Protein AF-A0A384J014-F1 (afdb_monomer_lite)

Sequence (55 aa):
MNLRLPDDVHSLAVDAATADDRSLNSWLIAVVRRAAKSARTNSEDPGPQSRSEQS

Secondary structure (DSSP, 8-state):
------HHHHHHHHHHHHHTTS-HHHHHHHHHHHHHHHHHHHH------------

Radius of gyration: 19.3 Å; chains: 1; bounding box: 64×19×22 Å

pLDDT: mean 83.28, std 16.1, range [52.66, 98.0]

Foldseek 3Di:
DDDDDDPVVVVVLCVVQVVVVHDSVVSVVVVVVVVVVVVVVVVPPVDDPPPPPDD

Structure (mmCIF, N/CA/C/O backbone):
data_AF-A0A384J014-F1
#
_entry.id   AF-A0A384J014-F1
#
loop_
_atom_site.group_PDB
_atom_site.id
_atom_site.type_symbol
_atom_site.label_atom_id
_atom_site.label_alt_id
_atom_site.label_comp_id
_atom_site.label_asym_id
_atom_site.label_entity_id
_atom_site.label_seq_id
_atom_site.pdbx_PDB_ins_code
_atom_site.Cartn_x
_atom_site.Cartn_y
_atom_site.Cartn_z
_atom_site.occupancy
_atom_site.B_iso_or_equiv
_atom_site.auth_seq_id
_atom_site.auth_comp_id
_atom_site.auth_asym_id
_atom_site.auth_atom_id
_atom_site.pdbx_PDB_model_num
ATOM 1 N N . MET A 1 1 ? -4.521 13.293 -9.689 1.00 64.06 1 MET A N 1
ATOM 2 C CA . MET A 1 1 ? -4.018 12.167 -10.509 1.00 64.06 1 MET A CA 1
ATOM 3 C C . MET A 1 1 ? -5.121 11.127 -10.571 1.00 64.06 1 MET A C 1
ATOM 5 O O . MET A 1 1 ? -5.684 10.846 -9.524 1.00 64.06 1 MET A O 1
ATOM 9 N N . ASN A 1 2 ? -5.466 10.613 -11.753 1.00 76.44 2 ASN A N 1
ATOM 10 C CA . ASN A 1 2 ? -6.510 9.594 -11.896 1.00 76.44 2 ASN A CA 1
ATOM 11 C C . ASN A 1 2 ? -5.836 8.236 -12.125 1.00 76.44 2 ASN A C 1
ATOM 13 O O . ASN A 1 2 ? -5.530 7.874 -13.258 1.00 76.44 2 ASN A O 1
ATOM 17 N N . LEU A 1 3 ? -5.513 7.542 -11.034 1.00 80.44 3 LEU A N 1
ATOM 18 C CA . LEU A 1 3 ? -4.959 6.193 -11.078 1.00 80.44 3 LEU A CA 1
ATOM 19 C C . LEU A 1 3 ? -6.123 5.204 -11.029 1.00 80.44 3 LEU A C 1
ATOM 21 O O . LEU A 1 3 ? -6.947 5.281 -10.121 1.00 80.44 3 LEU A O 1
ATOM 25 N N . ARG A 1 4 ? -6.195 4.291 -11.998 1.00 88.38 4 A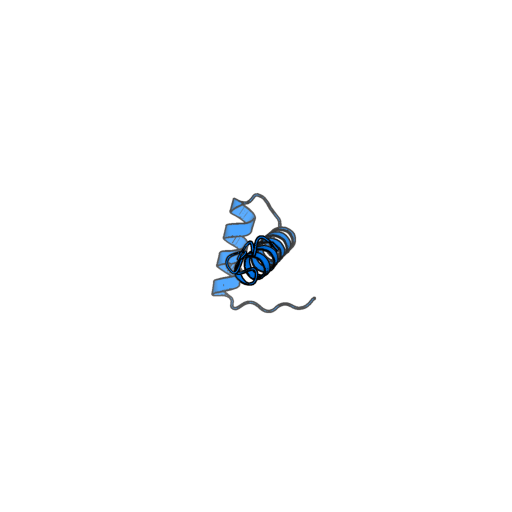RG A N 1
ATOM 26 C CA . ARG A 1 4 ? -7.170 3.200 -11.976 1.00 88.38 4 ARG A CA 1
ATOM 27 C C . ARG A 1 4 ? -6.465 1.911 -11.606 1.00 88.38 4 ARG A C 1
ATOM 29 O O . ARG A 1 4 ? -5.531 1.499 -12.288 1.00 88.38 4 ARG A O 1
ATOM 36 N N . LEU A 1 5 ? -6.920 1.321 -10.514 1.00 87.81 5 LEU A N 1
ATOM 37 C CA . LEU A 1 5 ? -6.503 0.009 -10.055 1.00 87.81 5 LEU A CA 1
ATOM 38 C C . LEU A 1 5 ? -7.621 -0.981 -10.408 1.00 87.81 5 LEU A C 1
ATOM 40 O O . LEU A 1 5 ? -8.789 -0.596 -10.329 1.00 87.81 5 LEU A O 1
ATOM 44 N N . PRO A 1 6 ? -7.286 -2.220 -10.795 1.00 95.81 6 PRO A N 1
ATOM 45 C CA . PRO A 1 6 ? -8.236 -3.328 -10.750 1.00 95.81 6 PRO A CA 1
ATOM 46 C C . PRO A 1 6 ? -8.890 -3.432 -9.361 1.00 95.81 6 PRO A C 1
ATOM 48 O O . PRO A 1 6 ? -8.239 -3.124 -8.360 1.00 95.81 6 PRO A O 1
ATOM 51 N N . ASP A 1 7 ? -10.161 -3.835 -9.291 1.00 94.12 7 ASP A N 1
ATOM 52 C CA . ASP A 1 7 ? -10.937 -3.812 -8.038 1.00 94.12 7 ASP A CA 1
ATOM 53 C C . ASP A 1 7 ? -10.334 -4.712 -6.946 1.00 94.12 7 ASP A C 1
ATOM 55 O O . ASP A 1 7 ? -10.301 -4.341 -5.771 1.00 94.12 7 ASP A O 1
ATOM 59 N N . ASP A 1 8 ? -9.791 -5.862 -7.338 1.00 95.62 8 ASP A N 1
ATOM 60 C CA . ASP A 1 8 ? -9.079 -6.793 -6.462 1.00 95.62 8 ASP A CA 1
ATOM 61 C C . ASP A 1 8 ? -7.820 -6.150 -5.862 1.00 95.62 8 ASP A C 1
ATOM 63 O O . ASP A 1 8 ? -7.605 -6.187 -4.648 1.00 95.62 8 ASP A O 1
ATOM 67 N N . VAL A 1 9 ? -7.027 -5.472 -6.694 1.00 95.12 9 VAL A N 1
ATOM 68 C CA . VAL A 1 9 ? -5.826 -4.749 -6.257 1.00 95.12 9 VAL A CA 1
ATOM 69 C C . VAL A 1 9 ? -6.193 -3.557 -5.375 1.00 95.12 9 VAL A C 1
ATOM 71 O O . VAL A 1 9 ? -5.503 -3.283 -4.393 1.00 95.12 9 VAL A O 1
ATOM 74 N N . HIS A 1 10 ? -7.275 -2.849 -5.700 1.00 94.75 10 HIS A N 1
ATOM 75 C CA . HIS A 1 10 ? -7.762 -1.739 -4.889 1.00 94.75 10 HIS A CA 1
ATOM 76 C C . HIS A 1 10 ? -8.163 -2.212 -3.488 1.00 94.75 10 HIS A C 1
ATOM 78 O O . HIS A 1 10 ? -7.752 -1.591 -2.509 1.00 94.75 10 HIS A O 1
ATOM 84 N N . SER A 1 11 ? -8.899 -3.324 -3.376 1.00 96.19 11 SER A N 1
ATOM 85 C CA . SER A 1 11 ? -9.289 -3.890 -2.077 1.00 96.19 11 SER A CA 1
ATOM 86 C C . SER A 1 11 ? -8.066 -4.250 -1.232 1.00 96.19 11 SER A C 1
ATOM 88 O O . SER A 1 11 ? -7.963 -3.817 -0.087 1.00 96.19 11 SER A O 1
ATOM 90 N N . LEU A 1 12 ? -7.089 -4.947 -1.823 1.00 96.62 12 LEU A N 1
ATOM 91 C CA . LEU A 1 12 ? -5.845 -5.303 -1.133 1.00 96.62 12 LEU A CA 1
ATOM 92 C C . LEU A 1 12 ? -5.059 -4.067 -0.675 1.00 96.6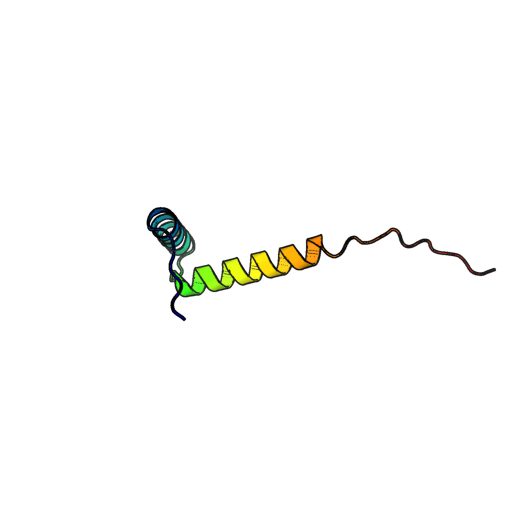2 12 LEU A C 1
ATOM 94 O O . LEU A 1 12 ? -4.487 -4.057 0.414 1.00 96.62 12 LEU A O 1
ATOM 98 N N . ALA A 1 13 ? -5.027 -3.017 -1.497 1.00 95.00 13 ALA A N 1
ATOM 99 C CA . ALA A 1 13 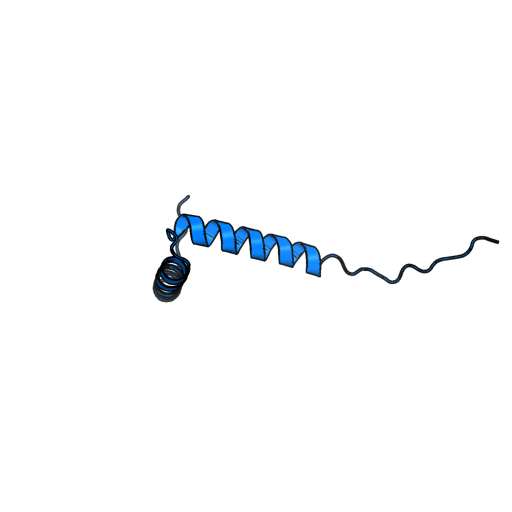? -4.344 -1.775 -1.162 1.00 95.00 13 ALA A CA 1
ATOM 100 C C . ALA A 1 13 ? -5.037 -1.018 -0.017 1.00 95.00 13 ALA A C 1
ATOM 102 O O . ALA A 1 13 ? -4.353 -0.428 0.819 1.00 95.00 13 ALA A O 1
ATOM 103 N N . VAL A 1 14 ? -6.374 -1.038 0.038 1.00 96.50 14 VAL A N 1
ATOM 104 C CA . VAL A 1 14 ? -7.145 -0.452 1.146 1.00 96.50 14 VAL A CA 1
ATOM 105 C C . VAL A 1 14 ? -6.839 -1.184 2.449 1.00 96.50 14 VAL A C 1
ATOM 107 O O . VAL A 1 14 ? -6.455 -0.533 3.420 1.00 96.50 14 VAL A O 1
ATOM 110 N N . ASP A 1 15 ? -6.918 -2.515 2.454 1.00 97.88 15 ASP A N 1
ATOM 111 C CA . ASP A 1 15 ? -6.667 -3.322 3.654 1.00 97.88 15 ASP A CA 1
ATOM 112 C C . ASP A 1 15 ? -5.235 -3.129 4.176 1.00 97.88 15 ASP A C 1
ATOM 114 O O . ASP A 1 15 ? -5.018 -2.928 5.374 1.00 97.88 15 ASP A O 1
ATOM 118 N N . ALA A 1 16 ? -4.250 -3.113 3.272 1.00 97.38 16 ALA A N 1
ATOM 119 C CA . ALA A 1 16 ? -2.854 -2.873 3.626 1.00 97.38 16 ALA A CA 1
ATOM 120 C C . ALA A 1 16 ? -2.620 -1.457 4.181 1.00 97.38 16 ALA A C 1
ATOM 122 O O . ALA A 1 16 ? -1.860 -1.289 5.133 1.00 97.38 16 ALA A O 1
ATOM 123 N N . ALA A 1 17 ? -3.285 -0.441 3.625 1.00 97.25 17 ALA A N 1
ATOM 124 C CA . ALA A 1 17 ? -3.191 0.925 4.131 1.00 97.25 17 ALA A CA 1
ATOM 125 C C . ALA A 1 17 ? -3.797 1.062 5.536 1.00 97.25 17 ALA A C 1
ATOM 127 O O . ALA A 1 17 ? -3.205 1.722 6.393 1.00 97.25 17 ALA A O 1
ATOM 128 N N . THR A 1 18 ? -4.933 0.406 5.788 1.00 97.69 18 THR A N 1
ATOM 129 C CA . THR A 1 18 ? -5.559 0.356 7.116 1.00 97.69 18 THR A CA 1
ATOM 130 C C . THR A 1 18 ? -4.677 -0.369 8.128 1.00 97.69 18 THR A C 1
ATOM 132 O O . THR A 1 18 ? -4.525 0.120 9.245 1.00 97.69 18 THR A O 1
ATOM 135 N N . ALA A 1 19 ? -4.047 -1.483 7.745 1.00 98.00 19 ALA A N 1
ATOM 136 C CA . ALA A 1 19 ? -3.105 -2.196 8.611 1.00 98.00 19 ALA A CA 1
ATOM 137 C C . ALA A 1 19 ? -1.883 -1.338 9.001 1.00 98.00 19 ALA A C 1
ATOM 139 O O . ALA A 1 19 ? -1.364 -1.479 10.106 1.00 98.00 19 ALA A O 1
ATOM 140 N N . ASP A 1 20 ? -1.463 -0.424 8.122 1.00 95.88 20 ASP A N 1
ATOM 141 C CA . ASP A 1 20 ? -0.379 0.540 8.359 1.00 95.88 20 ASP A CA 1
ATOM 142 C C . ASP A 1 20 ? -0.833 1.833 9.078 1.00 95.88 20 ASP A C 1
ATOM 144 O O . ASP A 1 20 ? -0.022 2.753 9.229 1.00 95.88 20 ASP A O 1
ATOM 148 N N . ASP A 1 21 ? -2.102 1.930 9.498 1.00 97.25 21 ASP A N 1
ATOM 149 C CA . ASP A 1 21 ? -2.733 3.118 10.106 1.00 97.25 21 ASP A CA 1
ATOM 150 C C . ASP A 1 21 ? -2.582 4.389 9.245 1.00 97.25 21 ASP A C 1
ATOM 152 O O . ASP A 1 21 ? -2.258 5.489 9.703 1.00 97.25 21 ASP A O 1
ATOM 156 N N . ARG A 1 22 ? -2.755 4.235 7.927 1.00 95.56 22 ARG A N 1
ATOM 157 C CA . ARG A 1 22 ? -2.584 5.313 6.945 1.00 95.56 22 ARG A CA 1
ATOM 158 C C . ARG A 1 22 ? -3.765 5.400 5.995 1.00 95.56 22 ARG A C 1
ATOM 160 O O . ARG A 1 22 ? -4.448 4.429 5.695 1.00 95.56 22 ARG A O 1
ATOM 167 N N . SER A 1 23 ? -3.954 6.588 5.422 1.00 96.62 23 SER A N 1
ATOM 168 C CA . SER A 1 23 ? -4.823 6.725 4.254 1.00 96.62 23 SER A CA 1
ATOM 169 C C . SER A 1 23 ? -4.212 6.021 3.041 1.00 96.62 23 SER A C 1
ATOM 171 O O . SER A 1 23 ? -2.991 6.044 2.854 1.00 96.62 23 SER A O 1
ATOM 173 N N . LEU A 1 24 ? -5.064 5.477 2.166 1.00 94.44 24 LEU A N 1
ATOM 174 C CA . LEU A 1 24 ? -4.651 4.786 0.939 1.00 94.44 24 LEU A CA 1
ATOM 175 C C . LEU A 1 24 ? -3.655 5.605 0.104 1.00 94.44 24 LEU A C 1
ATOM 177 O O . LEU A 1 24 ? -2.648 5.080 -0.361 1.00 94.44 24 LEU A O 1
ATOM 181 N N . ASN A 1 25 ? -3.898 6.909 -0.055 1.00 93.88 25 ASN A N 1
ATOM 182 C CA . ASN A 1 25 ? -3.020 7.777 -0.841 1.00 93.88 25 ASN A CA 1
ATOM 183 C C . ASN A 1 25 ? -1.630 7.931 -0.196 1.00 93.88 25 ASN A C 1
ATOM 185 O O . ASN A 1 25 ? -0.609 7.827 -0.874 1.00 93.88 25 ASN A O 1
ATOM 189 N N . SER A 1 26 ? -1.578 8.143 1.124 1.00 95.69 26 SER A N 1
ATOM 190 C CA . SER A 1 26 ? -0.309 8.260 1.857 1.00 95.69 26 SER A CA 1
ATOM 191 C C . SER A 1 26 ? 0.476 6.946 1.828 1.00 95.69 26 SER A C 1
ATOM 193 O O . SER A 1 26 ? 1.687 6.933 1.587 1.00 95.69 26 SER A O 1
ATOM 195 N N . TRP A 1 27 ? -0.233 5.830 2.002 1.00 96.62 27 TRP A N 1
ATOM 196 C CA . TRP A 1 27 ? 0.327 4.491 1.903 1.00 96.62 27 TRP A CA 1
ATOM 197 C C . TRP A 1 27 ? 0.915 4.218 0.510 1.00 96.62 27 TRP A C 1
ATOM 199 O O . TRP A 1 27 ? 2.090 3.858 0.398 1.00 96.62 27 TRP A O 1
ATOM 209 N N . LEU A 1 28 ? 0.166 4.509 -0.559 1.00 95.38 28 LEU A N 1
AT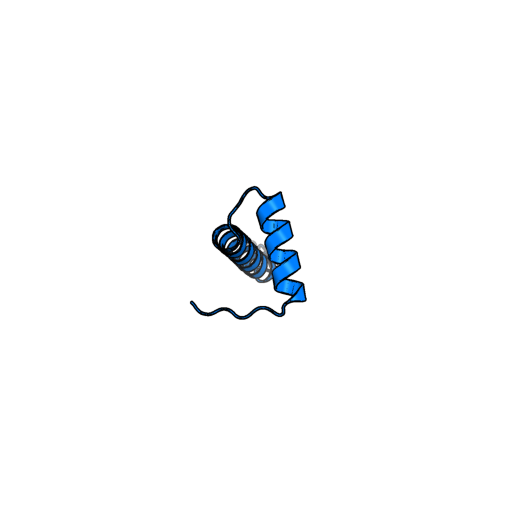OM 210 C CA . LEU A 1 28 ? 0.610 4.299 -1.939 1.00 95.38 28 LEU A CA 1
ATOM 211 C C . LEU A 1 28 ? 1.883 5.093 -2.264 1.00 95.38 28 LEU A C 1
ATOM 213 O O . LEU A 1 28 ? 2.816 4.559 -2.866 1.00 95.38 28 LEU A O 1
ATOM 217 N N . ILE A 1 29 ? 1.967 6.353 -1.827 1.00 95.25 29 ILE A N 1
ATOM 218 C CA . ILE A 1 29 ? 3.165 7.184 -2.023 1.00 95.25 29 ILE A CA 1
ATOM 219 C C . ILE A 1 29 ? 4.389 6.549 -1.347 1.00 95.25 29 ILE A C 1
ATOM 221 O O . ILE A 1 29 ? 5.480 6.538 -1.929 1.00 95.25 29 ILE A O 1
ATOM 225 N N . ALA A 1 30 ? 4.231 6.011 -0.134 1.00 95.94 30 ALA A N 1
ATOM 226 C CA . ALA A 1 30 ? 5.318 5.356 0.589 1.00 95.94 30 ALA A CA 1
ATOM 227 C C . ALA A 1 30 ? 5.795 4.085 -0.132 1.00 95.94 30 ALA A C 1
ATOM 229 O O . ALA A 1 30 ? 7.004 3.902 -0.318 1.00 95.94 30 ALA A O 1
ATOM 230 N N . VAL A 1 31 ? 4.857 3.252 -0.594 1.00 94.62 31 VAL A N 1
ATOM 231 C CA . VAL A 1 31 ? 5.148 2.035 -1.368 1.00 94.62 31 VAL A CA 1
ATOM 232 C C . VAL A 1 31 ? 5.900 2.374 -2.655 1.00 94.62 31 VAL A C 1
ATOM 234 O O . VAL A 1 31 ? 6.965 1.808 -2.905 1.00 94.62 31 VAL A O 1
ATOM 237 N N . VAL A 1 32 ? 5.418 3.351 -3.430 1.00 94.31 32 VAL A N 1
ATOM 238 C CA . VAL A 1 32 ? 6.060 3.777 -4.686 1.00 94.31 32 VAL A CA 1
ATOM 239 C C . VAL A 1 32 ? 7.476 4.297 -4.438 1.00 94.31 32 VAL A C 1
ATOM 241 O O . VAL A 1 32 ? 8.404 3.924 -5.156 1.00 94.31 32 VAL A O 1
ATOM 244 N N . ARG A 1 33 ? 7.690 5.108 -3.392 1.00 95.06 33 ARG A N 1
ATOM 245 C CA . ARG A 1 33 ? 9.036 5.589 -3.031 1.00 95.06 33 ARG A CA 1
ATOM 246 C C . ARG A 1 33 ? 9.978 4.447 -2.666 1.00 95.06 33 ARG A C 1
ATOM 248 O O . ARG A 1 33 ? 11.139 4.468 -3.077 1.00 95.06 33 ARG A O 1
ATOM 255 N N . ARG A 1 34 ? 9.496 3.462 -1.904 1.00 92.62 34 ARG A N 1
ATOM 256 C CA . ARG A 1 34 ? 10.285 2.285 -1.522 1.00 92.62 34 ARG A CA 1
ATOM 257 C C . ARG A 1 34 ? 10.662 1.460 -2.750 1.00 92.62 34 ARG A C 1
ATOM 259 O O . ARG A 1 34 ? 11.841 1.167 -2.923 1.00 92.62 34 ARG A O 1
ATOM 266 N N . ALA A 1 35 ? 9.696 1.156 -3.613 1.00 93.69 35 ALA A N 1
ATOM 267 C CA . ALA A 1 35 ? 9.926 0.403 -4.843 1.00 93.69 35 ALA A CA 1
ATOM 268 C C . ALA A 1 35 ? 10.925 1.116 -5.770 1.00 93.69 35 ALA A C 1
ATOM 270 O O . ALA A 1 35 ? 11.880 0.500 -6.237 1.00 93.69 35 ALA A O 1
ATOM 271 N N . ALA A 1 36 ? 10.774 2.432 -5.961 1.00 93.44 36 ALA A N 1
ATOM 272 C CA . ALA A 1 36 ? 11.697 3.230 -6.768 1.00 93.44 36 ALA A CA 1
ATOM 273 C C . ALA A 1 36 ? 13.120 3.260 -6.184 1.00 93.44 36 ALA A C 1
ATOM 275 O O . ALA A 1 36 ? 14.096 3.220 -6.932 1.00 93.44 36 ALA A O 1
ATOM 276 N N . LYS A 1 37 ? 13.256 3.308 -4.851 1.00 91.25 37 LYS A N 1
ATOM 277 C CA . LYS A 1 37 ? 14.563 3.225 -4.187 1.00 91.25 37 LYS A CA 1
ATOM 278 C C . LYS A 1 37 ? 15.216 1.864 -4.438 1.00 91.25 37 LYS A C 1
ATOM 280 O O . LYS A 1 37 ? 16.357 1.843 -4.877 1.00 91.25 37 LYS A O 1
ATOM 285 N N . SER A 1 38 ? 14.495 0.764 -4.221 1.00 82.44 38 SER A N 1
ATOM 286 C CA . SER A 1 38 ? 14.998 -0.601 -4.448 1.00 82.44 38 SER A CA 1
ATOM 287 C C . SER A 1 38 ? 15.339 -0.888 -5.914 1.00 82.44 38 SER A C 1
ATOM 289 O O . SER A 1 38 ? 16.309 -1.583 -6.195 1.00 82.44 38 SER A O 1
ATOM 291 N N . ALA A 1 39 ? 14.592 -0.321 -6.862 1.00 80.88 39 ALA A N 1
ATOM 292 C CA . ALA A 1 39 ? 14.920 -0.438 -8.281 1.00 80.88 39 ALA A CA 1
ATOM 293 C C . ALA A 1 39 ? 16.286 0.190 -8.605 1.00 80.88 39 ALA A C 1
ATOM 295 O O . ALA A 1 39 ? 17.062 -0.387 -9.364 1.00 80.88 39 ALA A O 1
ATOM 296 N N . ARG A 1 40 ? 16.614 1.334 -7.985 1.00 74.88 40 ARG A N 1
ATOM 297 C CA . ARG A 1 40 ? 17.945 1.941 -8.126 1.00 74.88 40 ARG A CA 1
ATOM 298 C C . ARG A 1 40 ? 19.039 1.095 -7.482 1.00 74.88 40 ARG A C 1
ATOM 300 O O . ARG A 1 40 ? 20.037 0.842 -8.140 1.00 74.88 40 ARG A O 1
ATOM 307 N N . THR A 1 41 ? 18.811 0.558 -6.280 1.00 67.81 41 THR A N 1
ATOM 308 C CA . THR A 1 41 ? 19.827 -0.274 -5.609 1.00 67.81 41 THR A CA 1
ATOM 309 C C . THR A 1 41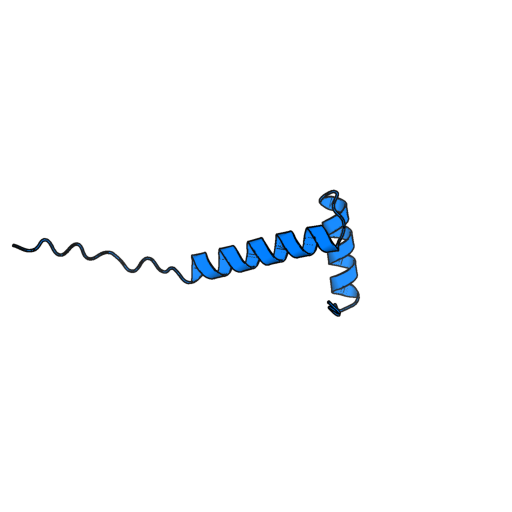 ? 20.159 -1.552 -6.374 1.00 67.81 41 THR A C 1
ATOM 311 O O . THR A 1 41 ? 21.296 -1.986 -6.344 1.00 67.81 41 THR A O 1
ATOM 314 N N . ASN A 1 42 ? 19.186 -2.155 -7.062 1.00 62.22 42 ASN A N 1
ATOM 315 C CA . ASN A 1 42 ? 19.426 -3.345 -7.888 1.00 62.22 42 ASN A CA 1
ATOM 316 C C . ASN A 1 42 ? 20.085 -3.021 -9.238 1.00 62.22 42 ASN A C 1
ATOM 318 O O . ASN A 1 42 ? 20.581 -3.923 -9.902 1.00 62.22 42 ASN A O 1
ATOM 322 N N . SER A 1 43 ? 20.052 -1.754 -9.662 1.00 59.28 43 SER A N 1
ATOM 323 C CA . SER A 1 43 ? 20.727 -1.287 -10.881 1.00 59.28 43 SER A CA 1
ATOM 324 C C . SER A 1 43 ? 22.186 -0.899 -10.616 1.00 59.28 43 SER A C 1
ATOM 326 O O . SER A 1 43 ? 22.988 -0.843 -11.543 1.00 59.28 43 SER A O 1
ATOM 328 N N . GLU A 1 44 ? 22.535 -0.637 -9.356 1.00 60.00 44 GLU A N 1
ATOM 329 C CA . GLU A 1 44 ? 23.911 -0.529 -8.878 1.00 60.00 44 GLU A CA 1
ATOM 330 C C . GLU A 1 44 ? 24.451 -1.945 -8.635 1.00 60.00 44 GLU A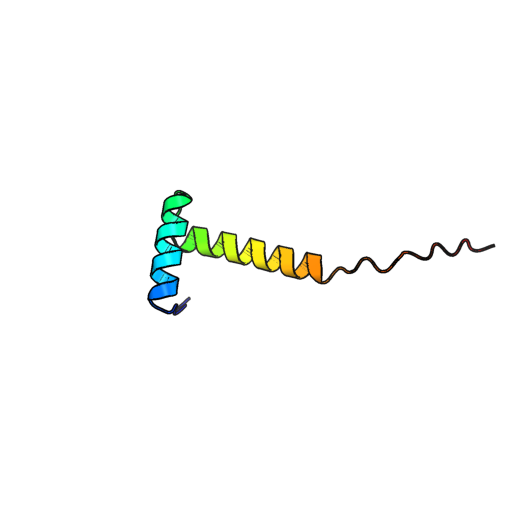 C 1
ATOM 332 O O . GLU A 1 44 ? 24.516 -2.412 -7.505 1.00 60.00 44 GLU A O 1
ATOM 337 N N . ASP A 1 45 ? 24.816 -2.647 -9.710 1.00 55.56 45 ASP A N 1
ATOM 338 C CA . ASP A 1 45 ? 25.801 -3.728 -9.627 1.00 55.56 45 ASP A CA 1
ATOM 339 C C . ASP A 1 45 ? 27.141 -3.076 -9.243 1.00 55.56 45 ASP A C 1
ATOM 341 O O . ASP A 1 45 ? 27.679 -2.289 -10.034 1.00 55.56 45 ASP A O 1
ATOM 345 N N . PRO A 1 46 ? 27.691 -3.302 -8.034 1.00 61.19 46 PRO A N 1
ATOM 346 C CA . PRO A 1 46 ? 29.042 -2.874 -7.739 1.00 61.19 46 PRO A CA 1
ATOM 347 C C . PRO A 1 46 ? 29.977 -3.848 -8.458 1.00 61.19 46 PRO A C 1
ATOM 349 O O . PRO A 1 46 ? 30.483 -4.796 -7.856 1.00 61.19 46 PRO A O 1
ATOM 352 N N . GLY A 1 47 ? 30.188 -3.624 -9.757 1.00 56.00 47 GLY A N 1
ATOM 353 C CA . GLY A 1 47 ? 31.209 -4.331 -10.520 1.00 56.00 47 GLY A CA 1
ATOM 354 C C . GLY A 1 47 ? 32.523 -4.295 -9.728 1.00 56.00 47 GLY A C 1
ATOM 355 O O . GLY A 1 47 ? 32.857 -3.244 -9.163 1.00 56.00 47 GLY A O 1
ATOM 356 N N . PRO A 1 48 ? 33.239 -5.428 -9.597 1.00 61.06 48 PRO A N 1
ATOM 357 C CA . PRO A 1 48 ? 34.358 -5.530 -8.678 1.00 61.06 48 PRO A CA 1
ATOM 358 C C . PRO A 1 48 ? 35.369 -4.440 -9.007 1.00 61.06 48 PRO A C 1
ATOM 360 O O . PRO A 1 48 ? 35.861 -4.344 -10.133 1.00 61.06 48 PRO A O 1
ATOM 363 N N . GLN A 1 49 ? 35.656 -3.599 -8.013 1.00 61.94 49 GLN A N 1
ATOM 364 C CA . GLN A 1 49 ? 36.731 -2.628 -8.094 1.00 61.94 49 GLN A CA 1
ATOM 365 C C . GLN A 1 49 ? 38.039 -3.405 -8.218 1.00 61.94 49 GLN A C 1
ATOM 367 O O . GLN A 1 49 ? 38.648 -3.794 -7.220 1.00 61.94 49 GLN A O 1
ATOM 372 N N . SER A 1 50 ? 38.468 -3.645 -9.455 1.00 54.16 50 SER A N 1
ATOM 373 C CA . SER A 1 50 ? 39.849 -3.982 -9.758 1.00 54.16 50 SER A CA 1
ATOM 374 C C . SER A 1 50 ? 40.684 -2.773 -9.373 1.00 54.16 50 SER A C 1
ATOM 376 O O . SER A 1 50 ? 40.880 -1.836 -10.145 1.00 54.16 50 SER A O 1
ATOM 378 N N . ARG A 1 51 ? 41.128 -2.790 -8.118 1.00 58.53 51 ARG A N 1
ATOM 379 C CA . ARG A 1 51 ? 42.234 -2.002 -7.605 1.00 58.53 51 ARG A CA 1
ATOM 380 C C . ARG A 1 51 ? 43.464 -2.376 -8.426 1.00 58.53 51 ARG A C 1
ATOM 382 O O . ARG A 1 51 ? 44.218 -3.268 -8.058 1.00 58.53 51 ARG A O 1
ATOM 389 N N . SER A 1 52 ? 43.648 -1.723 -9.563 1.00 52.66 52 SER A N 1
ATOM 390 C CA . SER A 1 52 ? 44.949 -1.689 -10.211 1.00 52.66 52 SER A CA 1
ATOM 391 C C . SER A 1 52 ? 45.802 -0.716 -9.410 1.00 52.66 52 SER A C 1
ATOM 393 O O . SER A 1 52 ? 45.731 0.497 -9.593 1.00 52.66 52 SER A O 1
ATOM 395 N N . GLU A 1 53 ? 46.551 -1.276 -8.460 1.00 57.62 53 GLU A N 1
ATOM 396 C CA . GLU A 1 53 ? 47.811 -0.706 -7.991 1.00 57.62 53 GLU A CA 1
ATOM 397 C C . GLU A 1 53 ? 48.616 -0.278 -9.225 1.00 57.62 53 GLU A C 1
ATOM 399 O O . GLU A 1 53 ? 49.039 -1.107 -10.029 1.00 57.62 53 GLU A O 1
ATOM 404 N N . GLN A 1 54 ? 48.725 1.035 -9.427 1.00 55.94 54 GLN A N 1
ATOM 405 C CA . GLN A 1 54 ? 49.607 1.621 -10.426 1.00 55.94 54 GLN A CA 1
ATOM 406 C C . GLN A 1 54 ? 51.004 1.670 -9.805 1.00 55.94 54 GLN A C 1
ATOM 408 O O . GLN A 1 54 ? 51.208 2.355 -8.801 1.00 55.94 54 GLN A O 1
ATOM 413 N N . SER A 1 55 ? 51.887 0.841 -10.371 1.00 65.62 55 SER A N 1
ATOM 414 C CA . SER A 1 55 ? 53.333 0.762 -10.134 1.00 65.62 55 SER A CA 1
ATOM 415 C C . SER A 1 55 ? 54.068 2.074 -10.375 1.00 65.62 55 SER A C 1
ATOM 417 O O . SER A 1 55 ? 53.612 2.858 -11.236 1.00 65.62 55 SER A O 1
#